Protein AF-A0A6S6LUW5-F1 (afdb_monomer)

Secondary structure (DSSP, 8-state):
-HHHHHHTT-------TTT-HHHHHHHHHHSTTPPSS-EEEGGGTEEE-TT-HHHHHHHHHHHHT-

Sequence (66 aa):
MESYFTSKSIPFTCRDIRTDREALREWRDRYHGDIVPLTVFDGGKVVVDGGDIPAIERALRQLSSK

Mean predicted aligned error: 3.54 Å

Foldseek 3Di:
DVVVCVVVVNDDDDDDLVPDVVVVCCCCVVVVVAAPPWDAPPNRPDIDHPPDPVSVVVVVVVVVVD

Radius of gyration: 12.05 Å; Cα contacts (8 Å, |Δi|>4): 53; chains: 1; bounding box: 32×22×29 Å

Solvent-accessible surface area (backbone ato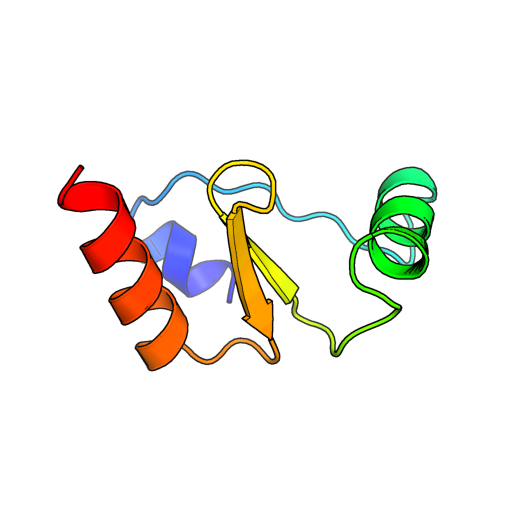ms only — not comparable to full-atom values): 4188 Å² total; per-residue (Å²): 108,69,68,56,37,58,76,68,70,47,92,81,85,88,78,56,54,89,80,34,68,65,55,35,48,46,38,42,74,74,50,72,58,61,58,77,55,66,46,71,37,84,96,63,78,43,76,44,58,64,63,49,60,73,57,50,52,52,52,53,53,60,62,72,73,110

pLDDT: mean 90.07, std 5.91, range [55.56, 96.88]

Structure (mmCIF, N/CA/C/O backbone):
data_AF-A0A6S6LUW5-F1
#
_entry.id   AF-A0A6S6LUW5-F1
#
loop_
_atom_site.group_PDB
_atom_site.id
_atom_site.type_symbol
_atom_site.label_atom_id
_atom_site.label_alt_id
_atom_site.label_comp_id
_atom_site.label_asym_id
_atom_site.label_entity_id
_atom_site.label_seq_id
_atom_site.pdbx_PDB_ins_code
_atom_site.Cartn_x
_atom_site.Cartn_y
_atom_site.Cartn_z
_atom_site.occupancy
_atom_site.B_iso_or_equiv
_atom_site.auth_seq_id
_atom_site.auth_comp_id
_atom_site.auth_asym_id
_atom_site.auth_atom_id
_atom_site.pdbx_PDB_model_num
ATOM 1 N N . MET A 1 1 ? 4.999 8.568 4.083 1.00 83.19 1 MET A N 1
ATOM 2 C CA . MET A 1 1 ? 3.835 7.658 4.149 1.00 83.19 1 MET A CA 1
ATOM 3 C C . MET A 1 1 ? 4.021 6.606 5.232 1.00 83.19 1 MET A C 1
ATOM 5 O O . MET A 1 1 ? 3.213 6.565 6.142 1.00 83.19 1 MET A O 1
ATOM 9 N N . GLU A 1 2 ? 5.096 5.820 5.204 1.00 86.44 2 GLU A N 1
ATOM 10 C CA . GLU A 1 2 ? 5.370 4.774 6.209 1.00 86.44 2 GLU A CA 1
ATOM 11 C C . GLU A 1 2 ? 5.337 5.308 7.651 1.00 86.44 2 GLU A C 1
ATOM 13 O O . GLU A 1 2 ? 4.662 4.744 8.503 1.00 86.44 2 GLU A O 1
ATOM 18 N N . SER A 1 3 ? 5.932 6.481 7.907 1.00 88.81 3 SER A N 1
ATOM 19 C CA . SER A 1 3 ? 5.888 7.138 9.224 1.00 88.81 3 SER A CA 1
ATOM 20 C C . SER A 1 3 ? 4.466 7.437 9.723 1.00 88.81 3 SER A C 1
ATOM 22 O O . SER A 1 3 ? 4.232 7.436 10.930 1.00 88.81 3 SER A O 1
ATOM 24 N N . TYR A 1 4 ? 3.502 7.669 8.823 1.00 89.94 4 TYR A N 1
ATOM 25 C CA . TYR A 1 4 ? 2.100 7.859 9.203 1.00 89.94 4 TYR A CA 1
ATOM 26 C C . TYR A 1 4 ? 1.508 6.551 9.734 1.00 89.94 4 TYR A C 1
ATOM 28 O O . TYR A 1 4 ? 1.008 6.524 10.855 1.00 89.94 4 TYR A O 1
ATOM 36 N N . PHE A 1 5 ? 1.642 5.456 8.980 1.00 90.75 5 PHE A N 1
ATOM 37 C CA . PHE A 1 5 ? 1.152 4.142 9.399 1.00 90.75 5 PHE A CA 1
ATOM 38 C C . PHE A 1 5 ? 1.823 3.675 10.696 1.00 90.75 5 PHE A C 1
ATOM 40 O O . PHE A 1 5 ? 1.130 3.260 11.623 1.00 90.75 5 PHE A O 1
ATOM 47 N N . THR A 1 6 ? 3.141 3.865 10.818 1.00 92.56 6 THR A N 1
ATOM 48 C CA . THR A 1 6 ? 3.882 3.578 12.053 1.00 92.56 6 THR A CA 1
ATOM 49 C C . THR A 1 6 ? 3.377 4.409 13.234 1.00 92.56 6 THR A C 1
ATOM 51 O O . THR A 1 6 ? 3.061 3.848 14.279 1.00 92.56 6 THR A O 1
ATOM 54 N N . SER A 1 7 ? 3.248 5.735 13.092 1.00 94.12 7 SER A N 1
ATOM 55 C CA . SER A 1 7 ? 2.808 6.604 14.203 1.00 94.12 7 SER A CA 1
ATOM 56 C C . SER A 1 7 ? 1.365 6.344 14.642 1.00 94.12 7 SER A C 1
ATOM 58 O O . SER A 1 7 ? 1.032 6.524 15.811 1.00 94.12 7 SER A O 1
ATOM 60 N N . LYS A 1 8 ? 0.512 5.877 13.726 1.00 91.19 8 LYS A N 1
ATOM 61 C CA . LYS A 1 8 ? -0.866 5.464 14.015 1.00 91.19 8 LYS A CA 1
ATOM 62 C C . LYS A 1 8 ? -0.985 4.010 14.478 1.00 91.19 8 LYS A C 1
ATOM 64 O O . LYS A 1 8 ? -2.096 3.578 14.764 1.00 91.19 8 LYS A O 1
ATOM 69 N N . SER A 1 9 ? 0.124 3.268 14.567 1.00 92.56 9 SER A N 1
ATOM 70 C CA . SER A 1 9 ? 0.135 1.829 14.878 1.00 92.56 9 SER A CA 1
ATOM 71 C C . SER A 1 9 ? -0.771 1.006 13.950 1.00 92.56 9 SER A C 1
ATOM 73 O O . SER A 1 9 ? -1.382 0.026 14.368 1.00 92.56 9 SER A O 1
ATOM 75 N N . ILE A 1 10 ? -0.876 1.418 12.684 1.00 89.06 10 ILE A N 1
ATOM 76 C CA . ILE A 1 10 ? -1.645 0.706 11.663 1.00 89.06 10 ILE A CA 1
ATOM 77 C C . ILE A 1 10 ? -0.707 -0.312 11.005 1.00 89.06 10 ILE A C 1
ATOM 79 O O . ILE A 1 10 ? 0.324 0.098 10.468 1.00 89.06 10 ILE A O 1
ATOM 83 N N . PRO A 1 11 ? -1.036 -1.616 11.008 1.00 90.56 11 PRO A N 1
ATOM 84 C CA . PRO A 1 11 ? -0.243 -2.617 10.306 1.00 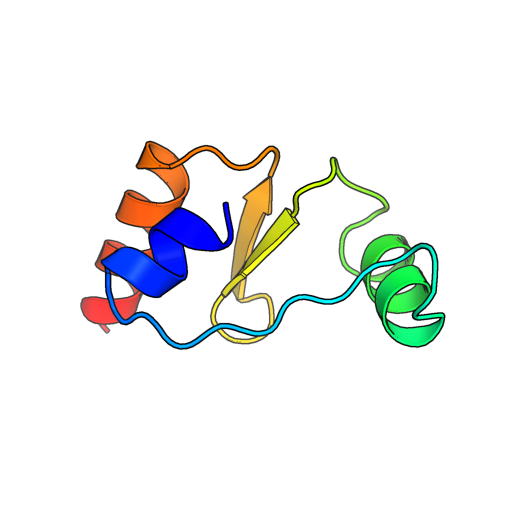90.56 11 PRO A CA 1
ATOM 85 C C . PRO A 1 11 ? -0.185 -2.319 8.806 1.00 90.56 11 PRO A C 1
ATOM 87 O O . PRO A 1 11 ? -1.213 -2.076 8.175 1.00 90.56 11 PRO A O 1
ATOM 90 N N . PHE A 1 12 ? 1.012 -2.359 8.226 1.00 92.25 12 PHE A N 1
ATOM 91 C CA . PHE A 1 12 ? 1.209 -2.159 6.794 1.00 92.25 12 PHE A CA 1
ATOM 92 C C . PHE A 1 12 ? 2.373 -3.001 6.276 1.00 92.25 12 PHE A C 1
ATOM 94 O O . PHE A 1 12 ? 3.236 -3.450 7.032 1.00 92.25 12 PHE A O 1
ATOM 101 N N . THR A 1 13 ? 2.406 -3.192 4.962 1.00 93.44 13 THR A N 1
ATOM 102 C CA . THR A 1 13 ? 3.552 -3.754 4.248 1.00 93.44 13 THR A CA 1
ATOM 103 C C . THR A 1 13 ? 3.968 -2.765 3.172 1.00 93.44 13 THR A C 1
ATOM 105 O O . THR A 1 13 ? 3.129 -2.292 2.407 1.00 93.44 13 THR A O 1
ATOM 108 N N . CYS A 1 14 ? 5.258 -2.447 3.116 1.00 92.69 14 CYS A N 1
ATOM 109 C CA . CYS A 1 14 ? 5.841 -1.624 2.064 1.00 92.69 14 CYS A CA 1
ATOM 110 C C . CYS A 1 14 ? 6.471 -2.542 1.009 1.00 92.69 14 CYS A C 1
ATOM 112 O O . CYS A 1 14 ? 7.232 -3.444 1.361 1.00 92.69 14 CYS A O 1
ATOM 114 N N . ARG A 1 15 ? 6.140 -2.337 -0.271 1.00 93.56 15 ARG A N 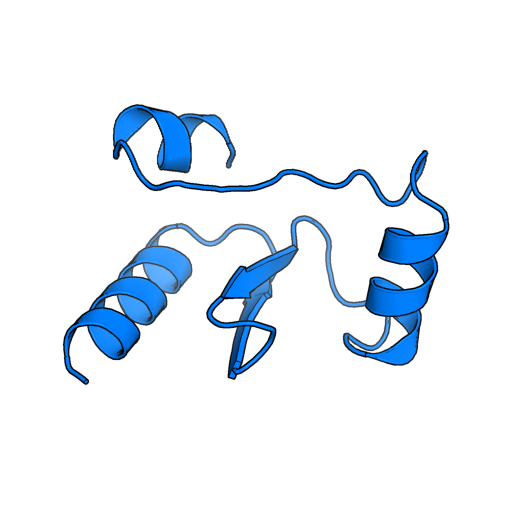1
ATOM 115 C CA . ARG A 1 15 ? 6.723 -3.073 -1.403 1.00 93.56 15 ARG A CA 1
ATOM 116 C C . ARG A 1 15 ? 7.281 -2.078 -2.413 1.00 93.56 15 ARG A C 1
ATOM 118 O O . ARG A 1 15 ? 6.539 -1.242 -2.923 1.00 93.56 15 ARG A O 1
ATOM 125 N N . ASP A 1 16 ? 8.580 -2.161 -2.689 1.00 93.62 16 ASP A N 1
ATOM 126 C CA . ASP A 1 16 ? 9.255 -1.288 -3.652 1.00 93.62 16 ASP A CA 1
ATOM 127 C C . ASP A 1 16 ? 9.250 -1.936 -5.040 1.00 93.62 16 ASP A C 1
ATOM 129 O O . ASP A 1 16 ? 9.954 -2.912 -5.284 1.00 93.62 16 ASP A O 1
ATOM 133 N N . ILE A 1 17 ? 8.488 -1.364 -5.974 1.00 94.00 17 ILE A N 1
ATOM 134 C CA . ILE A 1 17 ? 8.364 -1.872 -7.350 1.00 94.00 17 ILE A CA 1
ATOM 135 C C . ILE A 1 17 ? 9.685 -1.851 -8.141 1.00 94.00 17 ILE A C 1
ATOM 137 O O . ILE A 1 17 ? 9.770 -2.441 -9.216 1.00 94.00 17 ILE A O 1
ATOM 141 N N . ARG A 1 18 ? 10.730 -1.175 -7.642 1.00 93.81 18 ARG A N 1
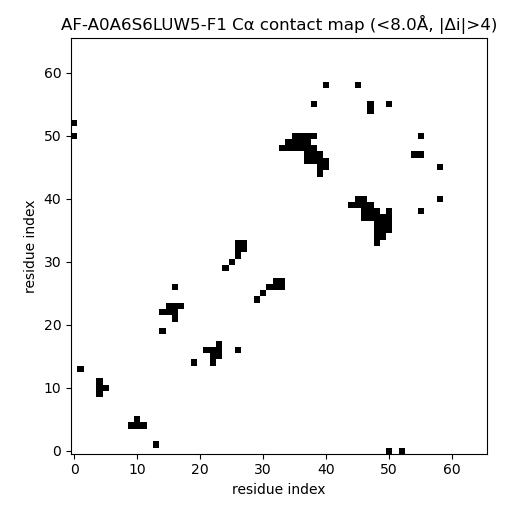ATOM 142 C CA . ARG A 1 18 ? 12.068 -1.179 -8.257 1.00 93.81 18 ARG A CA 1
ATOM 143 C C . ARG A 1 18 ? 12.843 -2.455 -7.943 1.00 93.81 18 ARG A C 1
ATOM 145 O O . ARG A 1 18 ? 13.715 -2.836 -8.721 1.00 93.81 18 ARG A O 1
ATOM 152 N N . THR A 1 19 ? 12.556 -3.096 -6.812 1.00 96.88 19 THR A N 1
ATOM 153 C CA . THR A 1 19 ? 13.280 -4.281 -6.326 1.00 96.88 19 THR A CA 1
ATOM 154 C C . THR A 1 19 ? 12.397 -5.526 -6.256 1.00 96.88 19 THR A C 1
ATOM 156 O O . THR A 1 19 ? 12.908 -6.637 -6.386 1.00 96.88 19 THR A O 1
ATOM 159 N N . ASP A 1 20 ? 11.080 -5.360 -6.140 1.00 96.88 20 ASP A N 1
ATOM 160 C CA . ASP A 1 20 ? 10.080 -6.424 -6.124 1.00 96.88 20 ASP A CA 1
ATOM 161 C C . ASP A 1 20 ? 9.372 -6.529 -7.488 1.00 96.88 20 ASP A C 1
ATOM 163 O O . ASP A 1 20 ? 8.519 -5.716 -7.858 1.00 96.88 20 ASP A O 1
ATOM 167 N N . ARG A 1 21 ? 9.730 -7.571 -8.252 1.00 96.00 21 ARG A N 1
ATOM 168 C CA . ARG A 1 21 ? 9.145 -7.839 -9.576 1.00 96.00 21 ARG A CA 1
ATOM 169 C C . ARG A 1 21 ? 7.675 -8.247 -9.508 1.00 96.00 21 ARG A C 1
ATOM 171 O O . ARG A 1 21 ? 6.947 -7.991 -10.467 1.00 96.00 21 ARG A O 1
ATOM 178 N N . GLU A 1 22 ? 7.242 -8.893 -8.428 1.00 95.19 22 GLU A N 1
ATOM 179 C CA . GLU A 1 22 ? 5.843 -9.287 -8.266 1.00 95.19 22 GLU A CA 1
ATOM 180 C C . GLU A 1 22 ? 4.982 -8.062 -7.970 1.00 95.19 22 GLU A C 1
ATOM 182 O O . GLU A 1 22 ? 3.951 -7.878 -8.619 1.00 95.19 22 GLU A O 1
ATOM 187 N N . ALA A 1 23 ? 5.448 -7.173 -7.087 1.00 94.31 23 ALA A N 1
ATOM 188 C CA . ALA A 1 23 ? 4.788 -5.896 -6.830 1.00 94.31 23 ALA A CA 1
ATOM 189 C C . ALA A 1 23 ? 4.726 -5.018 -8.085 1.00 94.31 23 ALA A C 1
ATOM 191 O O . ALA A 1 23 ? 3.688 -4.417 -8.346 1.00 94.31 23 ALA A O 1
ATOM 192 N N . LEU A 1 24 ? 5.790 -4.977 -8.896 1.00 95.38 24 LEU A N 1
ATOM 193 C CA . LEU A 1 24 ? 5.782 -4.261 -10.175 1.00 95.38 24 LEU A CA 1
ATOM 194 C C . LEU A 1 24 ? 4.732 -4.824 -11.142 1.00 95.38 24 LEU A C 1
ATOM 196 O O . LEU A 1 24 ? 4.011 -4.057 -11.783 1.00 95.38 24 LEU A O 1
ATOM 200 N N . ARG A 1 25 ? 4.639 -6.157 -11.254 1.00 95.56 25 ARG A N 1
ATOM 201 C CA . ARG A 1 25 ? 3.644 -6.809 -12.115 1.00 95.56 25 ARG A CA 1
ATOM 202 C C . ARG A 1 25 ? 2.228 -6.519 -11.630 1.00 95.56 25 ARG A C 1
ATOM 204 O O . ARG A 1 25 ? 1.385 -6.151 -12.437 1.00 95.56 25 ARG A O 1
ATOM 211 N N . GLU A 1 26 ? 1.976 -6.641 -10.329 1.00 93.31 26 GLU A N 1
ATOM 212 C CA . GLU A 1 26 ? 0.678 -6.308 -9.736 1.00 93.31 26 GLU A CA 1
ATOM 213 C C . GLU A 1 26 ? 0.323 -4.834 -9.971 1.00 93.31 26 GLU A C 1
ATOM 215 O O . GLU A 1 26 ? -0.770 -4.538 -10.442 1.00 93.31 26 GLU A O 1
ATOM 220 N N . TRP A 1 27 ? 1.256 -3.917 -9.717 1.00 93.06 27 TRP A N 1
ATOM 221 C CA . TRP A 1 27 ? 1.068 -2.485 -9.938 1.00 93.06 27 TRP A CA 1
ATOM 222 C C . TRP A 1 27 ? 0.696 -2.152 -11.381 1.00 93.06 27 TRP A C 1
ATOM 224 O O . TRP A 1 27 ? -0.270 -1.429 -11.619 1.00 93.06 27 TRP A O 1
ATOM 234 N N . ARG A 1 28 ? 1.403 -2.733 -12.351 1.00 94.12 28 ARG A N 1
ATOM 235 C CA . ARG A 1 28 ? 1.132 -2.497 -13.769 1.00 94.12 28 ARG A CA 1
ATOM 236 C C . ARG A 1 28 ? -0.174 -3.142 -14.233 1.00 94.12 28 ARG A C 1
ATOM 238 O O . ARG A 1 28 ? -0.945 -2.510 -14.946 1.00 94.12 28 ARG A O 1
ATOM 245 N N . ASP A 1 29 ? -0.399 -4.402 -13.872 1.00 94.44 29 ASP A N 1
ATOM 246 C CA . ASP A 1 29 ? -1.475 -5.201 -14.461 1.00 94.44 29 ASP A CA 1
ATOM 247 C C . ASP A 1 29 ? -2.816 -4.973 -13.740 1.00 94.44 29 ASP A C 1
ATOM 249 O O . ASP A 1 29 ? -3.868 -4.989 -14.377 1.00 94.44 29 ASP A O 1
ATOM 253 N N . ARG A 1 30 ? -2.794 -4.751 -12.418 1.00 91.38 30 ARG A N 1
ATOM 254 C CA . ARG A 1 30 ? -3.993 -4.610 -11.576 1.00 91.38 30 ARG A CA 1
ATOM 255 C C . ARG A 1 30 ? -4.346 -3.162 -11.255 1.00 91.38 30 ARG A C 1
ATOM 257 O O . ARG A 1 30 ? -5.527 -2.843 -11.178 1.00 91.38 30 ARG A O 1
ATOM 264 N N . TYR A 1 31 ? -3.337 -2.319 -11.054 1.00 89.50 31 TYR A N 1
ATOM 265 C CA . TYR A 1 31 ? -3.503 -0.893 -10.750 1.00 89.50 31 TYR A CA 1
ATOM 266 C C . TYR A 1 31 ? -3.054 -0.016 -11.929 1.00 89.50 31 TYR A C 1
ATOM 268 O O . TYR A 1 31 ? -2.664 1.124 -11.738 1.00 89.50 31 TYR A O 1
ATOM 276 N N . HIS A 1 32 ? -3.040 -0.578 -13.145 1.00 88.75 32 HIS A N 1
ATOM 277 C CA . HIS A 1 32 ? -2.813 0.112 -14.424 1.00 88.75 32 HIS A CA 1
ATOM 278 C C . HIS A 1 32 ? -1.551 0.984 -14.532 1.00 88.75 32 HIS A C 1
ATOM 280 O O . HIS A 1 32 ? -1.437 1.794 -15.450 1.00 88.75 32 HIS A O 1
ATOM 286 N N . GLY A 1 33 ? -0.570 0.786 -13.649 1.00 85.25 33 GLY A N 1
ATOM 287 C CA . GLY A 1 33 ? 0.604 1.647 -13.592 1.00 85.25 33 GLY A CA 1
ATOM 288 C C . GLY A 1 33 ? 0.323 3.037 -13.005 1.00 85.25 33 GLY A C 1
ATOM 289 O O . GLY A 1 33 ? 0.966 4.001 -13.422 1.00 85.25 33 GLY A O 1
ATOM 290 N N . ASP A 1 34 ? -0.625 3.141 -12.067 1.00 82.81 34 ASP A N 1
ATOM 291 C CA . ASP A 1 34 ? -1.005 4.386 -11.388 1.00 82.81 34 ASP A CA 1
ATOM 292 C C . ASP A 1 34 ? 0.147 5.033 -10.593 1.00 82.81 34 ASP A C 1
ATOM 294 O O . ASP A 1 34 ? 1.237 4.487 -10.418 1.00 82.81 34 ASP A O 1
ATOM 298 N N . ILE A 1 35 ? -0.078 6.243 -10.085 1.00 86.00 35 ILE A N 1
ATOM 299 C CA . ILE A 1 35 ? 0.957 7.049 -9.426 1.00 86.00 35 ILE A CA 1
ATOM 300 C C . ILE A 1 35 ? 1.467 6.380 -8.139 1.00 86.00 35 ILE A C 1
ATOM 302 O O . ILE A 1 35 ? 0.700 5.993 -7.258 1.00 86.00 35 ILE A O 1
ATOM 306 N N . VAL A 1 36 ? 2.794 6.338 -7.980 1.00 87.44 36 VAL A N 1
ATOM 307 C CA . VAL A 1 36 ? 3.450 5.995 -6.710 1.00 87.44 36 VAL A CA 1
ATOM 308 C C . VAL A 1 36 ? 3.673 7.251 -5.845 1.00 87.44 36 VAL A C 1
ATOM 310 O O . VAL A 1 36 ? 4.038 8.297 -6.383 1.00 87.44 36 VAL A O 1
ATOM 313 N N . PRO A 1 37 ? 3.522 7.181 -4.507 1.00 89.31 37 PRO A N 1
ATOM 314 C CA . PRO A 1 37 ? 3.171 5.996 -3.726 1.00 89.31 37 PRO A CA 1
ATOM 315 C C . PRO A 1 37 ? 1.685 5.626 -3.847 1.00 89.31 37 PRO A C 1
ATOM 317 O O . PRO A 1 37 ? 0.818 6.492 -3.764 1.00 89.31 37 PRO A O 1
ATOM 320 N N . LEU A 1 38 ? 1.417 4.324 -3.975 1.00 92.06 38 LEU A N 1
ATOM 321 C CA . LEU A 1 38 ? 0.080 3.741 -4.065 1.00 92.06 38 LEU A CA 1
ATOM 322 C C . LEU A 1 38 ? -0.249 3.015 -2.758 1.00 92.06 38 LEU A C 1
ATOM 324 O O . LEU A 1 38 ? 0.496 2.128 -2.339 1.00 92.06 38 LEU A O 1
ATOM 328 N N . THR A 1 39 ? -1.357 3.372 -2.114 1.00 93.25 39 THR A N 1
ATOM 329 C CA . THR A 1 39 ? -1.833 2.683 -0.907 1.00 93.25 39 THR A CA 1
ATOM 330 C C . THR A 1 39 ? -3.009 1.792 -1.255 1.00 93.25 39 THR A C 1
ATOM 332 O O . THR A 1 39 ? -4.019 2.260 -1.773 1.00 93.25 39 THR A O 1
ATOM 335 N N . VAL A 1 40 ? -2.894 0.508 -0.932 1.00 92.88 40 VAL A N 1
ATOM 336 C CA . VAL A 1 40 ? -3.909 -0.497 -1.245 1.00 92.88 40 VAL A CA 1
ATOM 337 C C . VAL A 1 40 ? -4.476 -1.061 0.052 1.00 92.88 40 VAL A C 1
ATOM 339 O O . VAL A 1 40 ? -3.729 -1.568 0.887 1.00 92.88 40 VAL A O 1
ATOM 342 N N . PHE A 1 41 ? -5.797 -1.015 0.209 1.00 91.88 41 PHE A N 1
ATOM 343 C CA . PHE A 1 41 ? -6.503 -1.571 1.361 1.00 91.88 41 PHE A CA 1
ATOM 344 C C . PHE A 1 41 ? -7.367 -2.776 0.981 1.00 91.88 41 PHE A C 1
ATOM 346 O O . PHE A 1 41 ? -7.901 -2.853 -0.130 1.00 91.88 41 PHE A O 1
ATOM 353 N N . ASP A 1 42 ? -7.520 -3.701 1.937 1.00 89.12 42 ASP A N 1
ATOM 354 C CA . ASP A 1 42 ? -8.397 -4.881 1.850 1.00 89.12 42 ASP A CA 1
ATOM 355 C C . ASP A 1 42 ? -8.228 -5.638 0.518 1.00 89.12 42 ASP A C 1
ATOM 357 O O . ASP A 1 42 ? -9.168 -5.869 -0.242 1.00 89.12 42 ASP A O 1
ATOM 361 N N . GLY A 1 43 ? -6.965 -5.926 0.181 1.00 85.62 43 GLY A N 1
ATOM 362 C CA . GLY A 1 43 ? -6.596 -6.682 -1.013 1.00 85.62 43 GLY A CA 1
ATOM 363 C C . GLY A 1 43 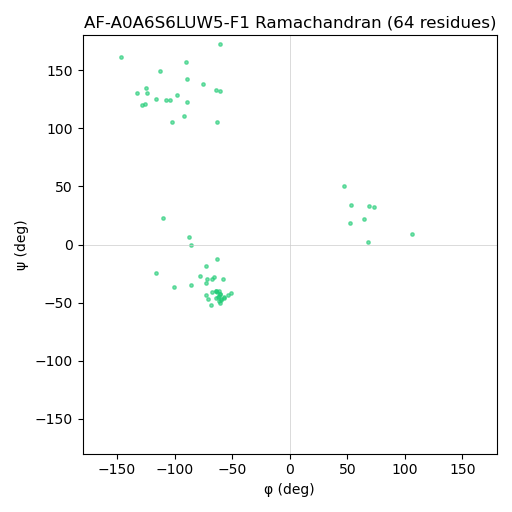? -6.948 -6.009 -2.339 1.00 85.62 43 GLY A C 1
ATOM 364 O O . GLY A 1 43 ? -7.069 -6.724 -3.330 1.00 85.62 43 GLY A O 1
ATOM 365 N N . GLY A 1 44 ? -7.130 -4.685 -2.380 1.00 88.19 44 GLY A N 1
ATOM 366 C CA . GLY A 1 44 ? -7.450 -3.930 -3.598 1.00 88.19 44 GLY A CA 1
ATOM 367 C C . GLY A 1 44 ? -8.892 -3.442 -3.695 1.00 88.19 44 GLY A C 1
ATOM 368 O O . GLY A 1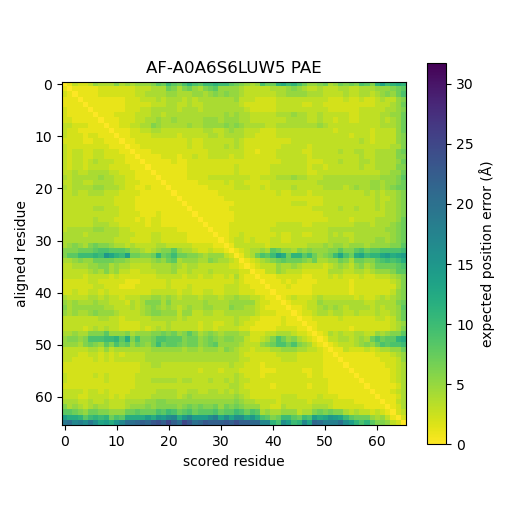 44 ? -9.282 -2.959 -4.752 1.00 88.19 44 GLY A O 1
ATOM 369 N N . LYS A 1 45 ? -9.694 -3.553 -2.626 1.00 88.12 45 LYS A N 1
ATOM 370 C CA . LYS A 1 45 ? -11.058 -2.991 -2.613 1.00 88.12 45 LYS A CA 1
ATOM 371 C C . LYS A 1 45 ? -11.069 -1.468 -2.539 1.00 88.12 45 LYS A C 1
ATOM 373 O O . LYS A 1 45 ? -12.006 -0.852 -3.035 1.00 88.12 45 LYS A O 1
ATOM 378 N N . VAL A 1 46 ? -10.056 -0.873 -1.908 1.00 90.50 46 VAL A N 1
ATOM 379 C CA . VAL A 1 46 ? -9.865 0.580 -1.876 1.00 90.50 46 VAL A CA 1
ATOM 380 C C . VAL A 1 46 ? -8.415 0.883 -2.214 1.00 90.50 46 VAL A C 1
ATOM 382 O O . VAL A 1 46 ? -7.504 0.294 -1.630 1.00 90.50 46 VAL A O 1
ATOM 385 N N . VAL A 1 47 ? -8.212 1.798 -3.155 1.00 91.12 47 VAL A N 1
ATOM 386 C CA . VAL A 1 47 ? -6.897 2.230 -3.630 1.00 91.12 47 VAL A CA 1
ATOM 387 C C . VAL A 1 47 ? -6.815 3.748 -3.481 1.00 91.12 47 VAL A C 1
ATOM 389 O O . VAL A 1 47 ? -7.783 4.449 -3.772 1.00 91.12 47 VAL A O 1
ATOM 392 N N . VAL A 1 48 ? -5.698 4.240 -2.947 1.00 91.69 48 VAL A N 1
ATOM 393 C CA . VAL A 1 48 ? -5.430 5.670 -2.758 1.00 91.69 48 VAL A CA 1
ATOM 394 C C . VAL A 1 48 ? -4.074 6.015 -3.360 1.00 91.69 48 VAL A C 1
ATOM 396 O O . VAL A 1 48 ? -3.041 5.510 -2.909 1.00 91.69 48 VAL A O 1
ATOM 399 N N . ASP A 1 49 ? -4.088 6.923 -4.328 1.00 87.75 49 ASP A N 1
ATOM 400 C CA . ASP A 1 49 ? -2.905 7.333 -5.081 1.00 87.75 49 ASP A CA 1
ATOM 401 C C . ASP A 1 49 ? -2.186 8.515 -4.419 1.00 87.75 49 ASP A C 1
ATOM 403 O O . ASP A 1 49 ? -2.770 9.299 -3.664 1.00 87.75 49 ASP A O 1
ATOM 407 N N . GLY A 1 50 ? -0.892 8.665 -4.711 1.00 80.75 50 GLY A N 1
ATOM 408 C CA . GLY A 1 50 ? -0.107 9.870 -4.408 1.00 80.75 50 GLY A CA 1
ATOM 409 C C . GLY A 1 50 ? 0.153 10.148 -2.923 1.00 80.75 50 GLY A C 1
ATOM 410 O O . GLY A 1 50 ? 0.788 11.143 -2.581 1.00 80.75 50 GLY A O 1
ATOM 411 N N . GLY A 1 51 ? -0.299 9.274 -2.025 1.00 83.38 51 GLY A N 1
ATOM 412 C CA . GLY A 1 51 ? -0.101 9.411 -0.586 1.00 83.38 51 GLY A CA 1
ATOM 413 C C . GLY A 1 51 ? -0.844 10.549 0.095 1.00 83.38 51 GLY A C 1
ATOM 414 O O . GLY A 1 51 ? -0.359 11.089 1.091 1.00 83.38 51 GLY A O 1
ATOM 415 N N . ASP A 1 52 ? -2.038 10.862 -0.402 1.00 89.69 52 ASP A N 1
ATOM 416 C CA . ASP A 1 52 ? -2.990 11.761 0.247 1.00 89.69 52 ASP A CA 1
ATOM 417 C C . ASP A 1 52 ? -3.447 11.184 1.607 1.00 89.69 52 ASP A C 1
ATOM 419 O O . ASP A 1 52 ? -4.238 10.240 1.686 1.00 89.69 52 ASP A O 1
ATOM 423 N N . ILE A 1 53 ? -2.931 11.762 2.700 1.00 90.88 53 ILE A N 1
ATOM 424 C CA . ILE A 1 53 ? -3.258 11.357 4.075 1.00 90.88 53 ILE A CA 1
ATOM 425 C C . ILE A 1 53 ? -4.758 11.532 4.385 1.00 90.88 53 ILE A C 1
ATOM 427 O O . ILE A 1 53 ? -5.362 10.574 4.869 1.00 90.88 53 ILE A O 1
ATOM 431 N N . PRO A 1 54 ? -5.409 12.677 4.094 1.00 92.94 54 PRO A N 1
ATOM 432 C CA . PRO A 1 54 ? -6.865 12.788 4.174 1.00 92.94 54 PRO A CA 1
ATOM 433 C C . PRO A 1 54 ? -7.635 11.689 3.426 1.00 92.94 54 PRO A C 1
ATOM 435 O O . PRO A 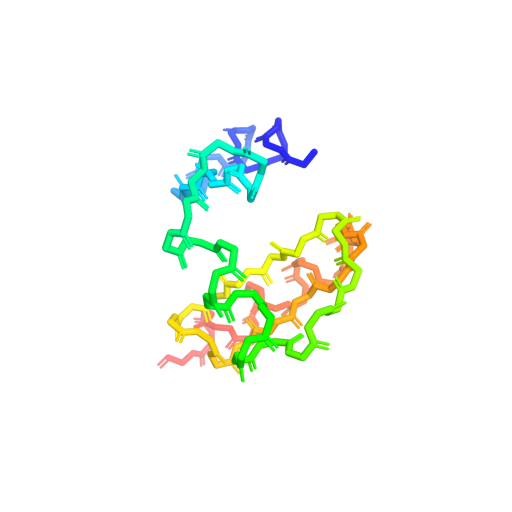1 54 ? -8.631 11.180 3.946 1.00 92.94 54 PRO A O 1
ATOM 438 N N . ALA A 1 55 ? -7.208 11.303 2.220 1.00 92.06 55 ALA A N 1
ATOM 439 C CA . ALA A 1 55 ? -7.848 10.210 1.483 1.00 92.06 55 ALA A CA 1
ATOM 440 C C . ALA A 1 55 ? -7.641 8.848 2.161 1.00 92.06 55 ALA A C 1
ATOM 442 O O . ALA A 1 55 ? -8.600 8.084 2.290 1.00 92.06 55 ALA A O 1
ATOM 443 N N . ILE A 1 56 ? -6.437 8.582 2.672 1.00 93.12 56 ILE A N 1
ATOM 444 C CA . ILE A 1 56 ? -6.125 7.403 3.493 1.00 93.12 56 ILE A CA 1
ATOM 445 C C . ILE A 1 56 ? -7.026 7.345 4.734 1.00 93.12 56 ILE A C 1
ATOM 447 O O . ILE A 1 56 ? -7.611 6.305 5.029 1.00 93.12 56 ILE A O 1
ATOM 451 N N . GLU A 1 57 ? -7.212 8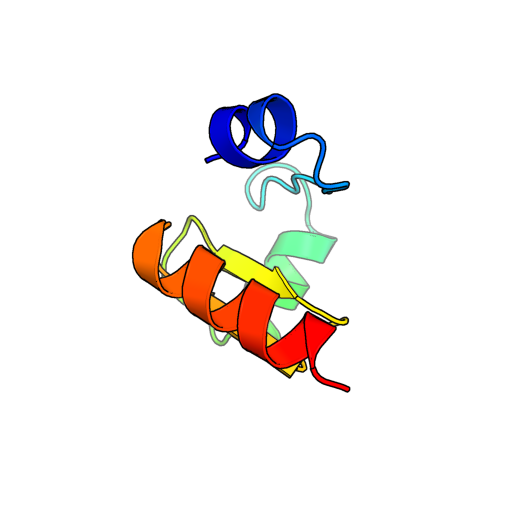.461 5.439 1.00 93.38 57 GLU A N 1
ATOM 452 C CA . GLU A 1 57 ? -8.081 8.522 6.619 1.00 93.38 57 GLU A CA 1
ATOM 453 C C . GLU A 1 57 ? -9.548 8.255 6.284 1.00 93.38 57 GLU A C 1
ATOM 455 O O . GLU A 1 57 ? -10.236 7.548 7.026 1.00 93.38 57 GLU A O 1
ATOM 460 N N . ARG A 1 58 ? -10.036 8.785 5.157 1.00 92.94 58 ARG A N 1
ATOM 461 C CA . ARG A 1 58 ? -11.389 8.490 4.667 1.00 92.94 58 ARG A CA 1
ATOM 462 C C . ARG A 1 58 ? -11.550 7.006 4.341 1.00 92.94 58 ARG A C 1
ATOM 464 O O . ARG A 1 58 ? -12.540 6.414 4.767 1.00 92.94 58 ARG A O 1
ATOM 471 N N . ALA A 1 59 ? -10.581 6.406 3.650 1.00 92.75 59 ALA A N 1
ATOM 472 C CA . ALA A 1 59 ? -10.589 4.983 3.318 1.00 92.75 59 ALA A CA 1
ATOM 473 C C . ALA A 1 59 ? -10.634 4.105 4.580 1.00 92.75 59 ALA A C 1
ATOM 475 O O . ALA A 1 59 ? -11.477 3.216 4.691 1.00 92.75 59 ALA A O 1
ATOM 476 N N . LEU A 1 60 ? -9.799 4.406 5.579 1.00 90.94 60 LEU A N 1
ATOM 477 C CA . LEU A 1 60 ? -9.773 3.680 6.853 1.00 90.94 60 LEU A CA 1
ATOM 478 C C . LEU A 1 60 ? -11.111 3.760 7.603 1.00 90.94 60 LEU A C 1
ATOM 480 O O . LEU A 1 60 ? -11.589 2.750 8.119 1.00 90.94 60 LEU A O 1
ATOM 484 N N . ARG A 1 61 ? -11.752 4.937 7.637 1.00 91.56 61 ARG A N 1
ATOM 485 C CA . ARG A 1 61 ? -13.078 5.097 8.263 1.00 91.56 61 ARG A CA 1
ATOM 486 C C . ARG A 1 61 ? -14.152 4.270 7.560 1.00 91.56 61 ARG A C 1
ATOM 488 O O . ARG A 1 61 ? -14.984 3.673 8.234 1.00 91.56 61 ARG A O 1
ATOM 495 N N . GLN A 1 62 ? -14.130 4.221 6.229 1.00 89.56 62 GLN A N 1
ATOM 496 C CA . GLN A 1 62 ? -15.081 3.420 5.453 1.00 89.56 62 GLN A CA 1
ATOM 497 C C . GLN A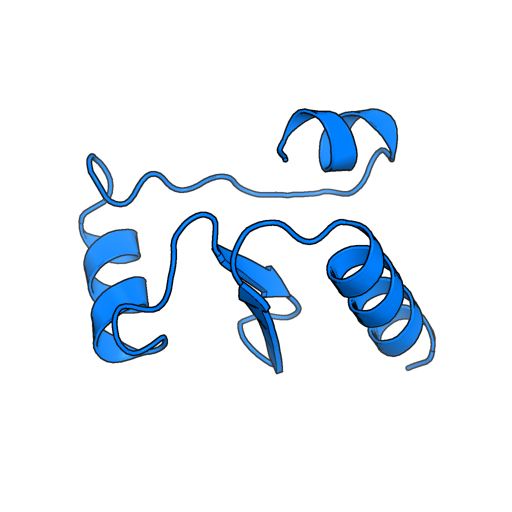 1 62 ? -14.923 1.920 5.723 1.00 89.56 62 GLN A C 1
ATOM 499 O O . GLN A 1 62 ? -15.921 1.215 5.841 1.00 89.56 62 GLN A O 1
ATOM 504 N N . LEU A 1 63 ? -13.683 1.442 5.850 1.00 87.81 63 LEU A N 1
ATOM 505 C CA . LEU A 1 63 ? -13.391 0.030 6.105 1.00 87.81 63 LEU A CA 1
ATOM 506 C C . LEU A 1 63 ? -13.720 -0.399 7.539 1.00 87.81 63 LEU A C 1
ATOM 508 O O . LEU A 1 63 ? -14.153 -1.524 7.739 1.00 87.81 63 LEU A O 1
ATOM 512 N N . SER A 1 64 ? -13.557 0.495 8.519 1.00 83.06 64 SER A N 1
ATOM 513 C CA . SER A 1 64 ? -13.897 0.239 9.929 1.00 83.06 64 SER A CA 1
ATOM 514 C C . SER A 1 64 ? -15.411 0.215 10.200 1.00 83.06 64 SER A C 1
ATOM 516 O O . SER A 1 64 ? -15.862 -0.296 11.218 1.00 83.06 64 SER A O 1
ATOM 518 N N . SER A 1 65 ? -16.218 0.775 9.294 1.00 74.12 65 SER A N 1
ATOM 519 C CA . SER A 1 65 ? -17.678 0.846 9.438 1.00 74.12 65 SER A CA 1
ATOM 520 C C . SER A 1 65 ? -18.421 -0.387 8.889 1.00 74.12 65 SER A C 1
ATOM 522 O O . SER A 1 65 ? -19.652 -0.350 8.807 1.00 74.12 65 SER A O 1
ATOM 524 N N . LYS A 1 66 ? -17.701 -1.436 8.477 1.00 55.56 66 LYS A N 1
ATOM 525 C CA . LYS A 1 66 ? -18.236 -2.712 7.980 1.00 55.56 66 LYS A CA 1
ATOM 526 C C . LYS A 1 66 ? -17.997 -3.828 8.984 1.00 55.56 66 LYS A C 1
ATOM 528 O O . LYS A 1 66 ? -18.890 -4.696 9.065 1.00 55.56 66 LYS A O 1
#

Nearest PDB structures (foldseek):
  1r7h-assembly1_B  TM=4.545E-01  e=6.331E-01  Corynebacterium ammoniagenes

Organism: NCBI:txid60035